Protein AF-L0EVA6-F1 (afdb_monomer_lite)

Foldseek 3Di:
DDDDDQDDDQPDDDDDDDPPRWPWGWDWDQDPVRKIKIKIKTAFPVLLVVVVVLVVCVVVVHQWDWDDDDQWIWIDDPFKIKIFGQCVVVVDDRPDSGRRRMIMMGIQIPVNVPPDD

Secondary structure (DSSP, 8-state):
---------------SS------EEEEEEE-TT--EEEEEEEEHHHHHHHHHHHHHHHHTT-S-EEEEETTEEEEE-SSEEEEEE-GGGGT--TT---GGGEEEEEEEEHHHHH---

pLDDT: mean 77.26, std 21.42, range [33.53, 95.62]

Structure (mmCIF, N/CA/C/O backbone):
data_AF-L0EVA6-F1
#
_entry.id   AF-L0EVA6-F1
#
loop_
_atom_site.group_PDB
_atom_site.id
_atom_site.type_symbol
_atom_site.label_atom_id
_atom_site.label_alt_id
_atom_site.label_comp_id
_atom_site.label_asym_id
_atom_site.label_entity_id
_atom_site.label_seq_id
_atom_site.pdbx_PDB_ins_code
_atom_site.Cartn_x
_atom_site.Cartn_y
_atom_site.Cartn_z
_atom_site.occupancy
_atom_site.B_iso_or_equiv
_atom_site.auth_seq_id
_atom_site.auth_comp_id
_atom_site.auth_asym_id
_atom_site.auth_atom_id
_atom_site.pdbx_PDB_model_num
ATOM 1 N N . MET A 1 1 ? -0.135 -17.756 -29.085 1.00 37.59 1 MET A N 1
ATOM 2 C CA . MET A 1 1 ? -0.480 -18.299 -27.750 1.00 37.59 1 MET A CA 1
ATOM 3 C C . MET A 1 1 ? 0.419 -17.635 -26.713 1.00 37.59 1 MET A C 1
ATOM 5 O O . MET A 1 1 ? 1.621 -17.864 -26.748 1.00 37.59 1 MET A O 1
ATOM 9 N N . LYS A 1 2 ? -0.124 -16.747 -25.866 1.00 36.50 2 LYS A N 1
ATOM 10 C CA . LYS A 1 2 ? 0.614 -16.130 -24.748 1.00 36.50 2 LYS A CA 1
ATOM 11 C C . LYS A 1 2 ? 0.778 -17.181 -23.645 1.00 36.50 2 LYS A C 1
ATOM 13 O O . LYS A 1 2 ? -0.218 -17.727 -23.184 1.00 36.50 2 LYS A O 1
ATOM 18 N N . LYS A 1 3 ? 2.018 -17.506 -23.275 1.00 37.69 3 LYS A N 1
ATOM 19 C CA . LYS A 1 3 ? 2.321 -18.395 -22.146 1.00 37.69 3 LYS A CA 1
ATOM 20 C C . LYS A 1 3 ? 2.390 -17.536 -20.883 1.00 37.69 3 LYS A C 1
ATOM 22 O O . LYS A 1 3 ? 3.371 -16.826 -20.693 1.00 37.69 3 LYS A O 1
ATOM 27 N N . ASN A 1 4 ? 1.347 -17.577 -20.059 1.00 33.53 4 ASN A N 1
ATOM 28 C CA . ASN A 1 4 ? 1.385 -16.994 -18.720 1.00 33.53 4 ASN A CA 1
ATOM 29 C C . ASN A 1 4 ? 2.132 -17.977 -17.814 1.00 33.53 4 ASN A C 1
ATOM 31 O O . ASN A 1 4 ? 1.616 -19.047 -17.497 1.00 33.53 4 ASN A O 1
ATOM 35 N N . LEU A 1 5 ? 3.375 -17.645 -17.473 1.00 35.78 5 LEU A N 1
ATOM 36 C CA . LEU A 1 5 ? 4.182 -1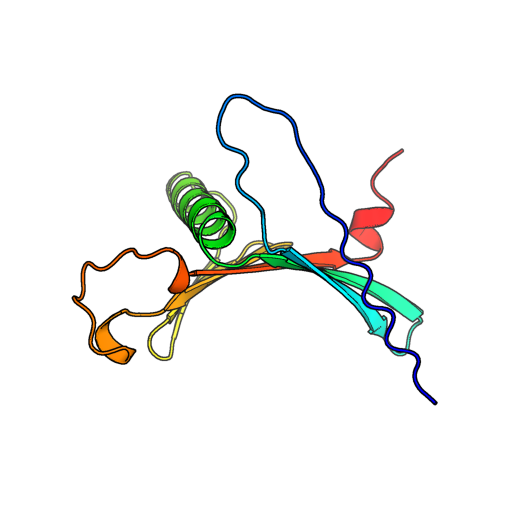8.408 -16.531 1.00 35.78 5 LEU A CA 1
ATOM 37 C C . LEU A 1 5 ? 3.912 -17.844 -15.130 1.00 35.78 5 LEU A C 1
ATOM 39 O O . LEU A 1 5 ? 4.398 -16.766 -14.799 1.00 35.78 5 LEU A O 1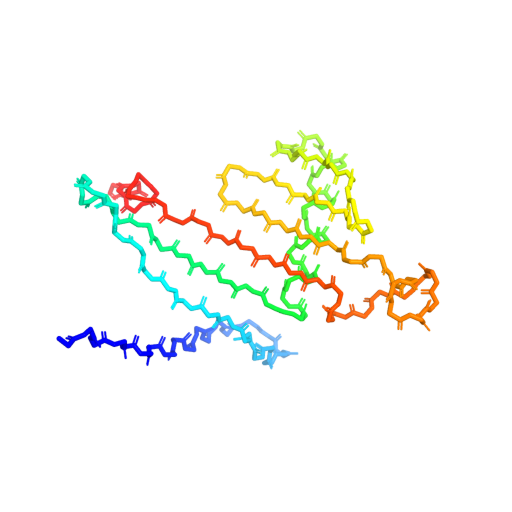
ATOM 43 N N . PHE A 1 6 ? 3.104 -18.541 -14.333 1.00 37.50 6 PHE A N 1
ATOM 44 C CA . PHE A 1 6 ? 2.922 -18.223 -12.918 1.00 37.50 6 PHE A CA 1
ATOM 45 C C . PHE A 1 6 ? 4.108 -18.802 -12.145 1.00 37.50 6 PHE A C 1
ATOM 47 O O . PHE A 1 6 ? 4.155 -20.002 -11.883 1.00 37.50 6 PHE A O 1
ATOM 54 N N . LEU A 1 7 ? 5.100 -17.965 -11.840 1.00 34.00 7 LEU A N 1
ATOM 55 C CA . LEU A 1 7 ? 6.218 -18.337 -10.979 1.00 34.00 7 LEU A CA 1
ATOM 56 C C . LEU A 1 7 ? 5.922 -17.807 -9.570 1.00 34.00 7 LEU A C 1
ATOM 58 O O . LEU A 1 7 ? 6.105 -16.625 -9.298 1.00 34.00 7 LEU A O 1
ATOM 62 N N . SER A 1 8 ? 5.419 -18.674 -8.691 1.00 40.44 8 SER A N 1
ATOM 63 C CA . SER A 1 8 ? 5.258 -18.356 -7.270 1.00 40.44 8 SER A CA 1
ATOM 64 C C . SER A 1 8 ? 6.632 -18.451 -6.611 1.00 40.44 8 SER A C 1
ATOM 66 O O . SER A 1 8 ? 7.147 -19.552 -6.419 1.00 40.44 8 SER A O 1
ATOM 68 N N . VAL A 1 9 ? 7.268 -17.313 -6.332 1.00 45.97 9 VAL A N 1
ATOM 69 C CA . VAL A 1 9 ? 8.554 -17.270 -5.625 1.00 45.97 9 VAL A CA 1
ATOM 70 C C . VAL A 1 9 ? 8.268 -17.021 -4.152 1.00 45.97 9 VAL A C 1
ATOM 72 O O . VAL A 1 9 ? 8.003 -15.895 -3.746 1.00 45.97 9 VAL A O 1
ATOM 75 N N . THR A 1 10 ? 8.314 -18.079 -3.348 1.00 42.28 10 THR A N 1
ATOM 76 C CA . THR A 1 10 ? 8.236 -17.969 -1.889 1.00 42.28 10 THR A CA 1
ATOM 77 C C . THR A 1 10 ? 9.593 -17.493 -1.373 1.00 42.28 10 THR A C 1
ATOM 79 O O . THR A 1 10 ? 10.530 -18.283 -1.253 1.00 42.28 10 THR A O 1
ATOM 82 N N . LEU A 1 11 ? 9.736 -16.192 -1.112 1.00 39.25 11 LEU A N 1
ATOM 83 C CA . LEU A 1 11 ? 10.951 -15.640 -0.515 1.00 39.25 11 LEU A CA 1
ATOM 84 C C . LEU A 1 11 ? 10.893 -15.835 1.008 1.00 39.25 11 LEU A C 1
ATOM 86 O O . LEU A 1 11 ? 10.328 -15.022 1.731 1.00 39.25 11 LEU A O 1
ATOM 90 N N . ALA A 1 12 ? 11.449 -16.945 1.497 1.00 36.12 12 ALA A N 1
ATOM 91 C CA . ALA A 1 12 ? 11.560 -17.215 2.928 1.00 36.12 12 ALA A CA 1
ATOM 92 C C . ALA A 1 12 ? 12.761 -16.453 3.517 1.00 36.12 12 ALA A C 1
ATOM 94 O O . ALA A 1 12 ? 13.890 -16.943 3.493 1.00 36.12 12 ALA A O 1
ATOM 95 N N . ALA A 1 13 ? 12.531 -15.246 4.035 1.00 35.75 13 ALA A N 1
ATOM 96 C CA . ALA A 1 13 ? 13.496 -14.575 4.901 1.00 35.75 13 ALA A CA 1
ATOM 97 C C . ALA A 1 13 ? 13.333 -15.120 6.330 1.00 35.75 13 ALA A C 1
ATOM 99 O O . ALA A 1 13 ? 12.313 -14.900 6.976 1.00 35.75 13 ALA A O 1
ATOM 100 N N . ILE A 1 14 ? 14.326 -15.875 6.808 1.00 39.41 14 ILE A N 1
ATOM 101 C CA . ILE A 1 14 ? 14.352 -16.402 8.177 1.00 39.41 14 ILE A CA 1
ATOM 102 C C . ILE A 1 14 ? 14.826 -15.275 9.098 1.00 39.41 14 ILE A C 1
ATOM 104 O O . ILE A 1 14 ? 16.026 -15.045 9.244 1.00 39.41 14 ILE A O 1
ATOM 108 N N . VAL A 1 15 ? 13.877 -14.577 9.714 1.00 40.81 15 VAL A N 1
ATOM 109 C CA . VAL A 1 15 ? 14.105 -13.767 10.913 1.00 40.81 15 VAL A CA 1
ATOM 110 C C . VAL A 1 15 ? 12.987 -14.125 11.888 1.00 40.81 15 VAL A C 1
ATOM 112 O O . VAL A 1 15 ? 11.817 -14.069 11.535 1.00 40.81 15 VAL A O 1
ATOM 115 N N . ASP A 1 16 ? 13.394 -14.622 13.048 1.00 38.41 16 ASP A N 1
ATOM 116 C CA . ASP A 1 16 ? 12.630 -15.005 14.238 1.00 38.41 16 ASP A CA 1
ATOM 117 C C . ASP A 1 16 ? 11.080 -15.042 14.185 1.00 38.41 16 ASP A C 1
ATOM 119 O O . ASP A 1 16 ? 10.391 -14.032 14.082 1.00 38.41 16 ASP A O 1
ATOM 123 N N . SER A 1 17 ? 10.542 -16.251 14.378 1.00 39.97 17 SER A N 1
ATOM 124 C CA . SER A 1 17 ? 9.229 -16.554 14.970 1.00 39.97 17 SER A CA 1
ATOM 125 C C . SER A 1 17 ? 8.009 -15.749 14.502 1.00 39.97 17 SER A C 1
ATOM 127 O O . SER A 1 17 ? 7.202 -15.305 15.313 1.00 39.97 17 SER A O 1
ATOM 129 N N . SER A 1 18 ? 7.809 -15.649 13.192 1.00 33.72 18 SER A N 1
ATOM 130 C CA . SER A 1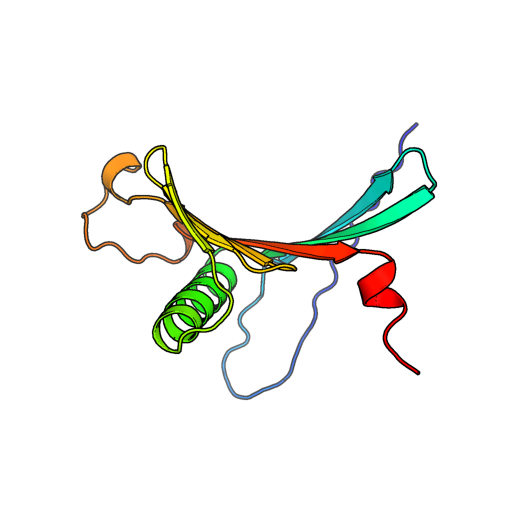 18 ? 6.496 -15.617 12.533 1.00 33.72 18 SER A CA 1
ATOM 131 C C . SER A 1 18 ? 6.738 -15.918 11.060 1.00 33.72 18 SER A C 1
ATOM 133 O O . SER A 1 18 ? 7.221 -15.062 10.329 1.00 33.72 18 SER A O 1
ATOM 135 N N . CYS A 1 19 ? 6.458 -17.142 10.601 1.00 34.88 19 CYS A N 1
ATOM 136 C CA . CYS A 1 19 ? 6.361 -17.389 9.162 1.00 34.88 19 CYS A CA 1
ATOM 137 C C . CYS A 1 19 ? 5.115 -16.654 8.660 1.00 34.88 19 CYS A C 1
ATOM 139 O O . CYS A 1 19 ? 4.035 -17.238 8.579 1.00 34.88 19 CYS A O 1
ATOM 141 N N . VAL A 1 20 ? 5.251 -15.356 8.394 1.00 40.25 20 VAL A N 1
ATOM 142 C CA . VAL A 1 20 ? 4.255 -14.601 7.647 1.00 40.25 20 VAL A CA 1
ATOM 143 C C . VAL A 1 20 ? 4.410 -15.080 6.208 1.00 40.25 20 VAL A C 1
ATOM 145 O O . VAL A 1 20 ? 5.419 -14.829 5.546 1.00 40.25 20 VAL A O 1
ATOM 148 N N . PHE A 1 21 ? 3.487 -15.936 5.772 1.00 44.00 21 PHE A N 1
ATOM 149 C CA . PHE A 1 21 ? 3.416 -16.335 4.375 1.00 44.00 21 PHE A CA 1
ATOM 150 C C . PHE A 1 21 ? 2.954 -15.118 3.590 1.00 44.00 21 PHE A C 1
ATOM 152 O O . PHE A 1 21 ? 1.755 -14.912 3.423 1.00 44.00 21 PHE A O 1
ATOM 159 N N . ALA A 1 22 ? 3.916 -14.342 3.101 1.00 49.44 22 ALA A N 1
ATOM 160 C CA . ALA A 1 22 ? 3.644 -13.266 2.175 1.00 49.44 22 ALA A CA 1
ATOM 161 C C . ALA A 1 22 ? 3.010 -13.844 0.918 1.00 49.44 22 ALA A C 1
ATOM 163 O O . ALA A 1 22 ? 3.696 -14.418 0.064 1.00 49.44 22 ALA A O 1
ATOM 164 N N . SER A 1 23 ? 1.694 -13.673 0.784 1.00 62.41 23 SER A N 1
ATOM 165 C CA . SER A 1 23 ? 1.022 -13.752 -0.506 1.00 62.41 23 SER A CA 1
ATOM 166 C C . SER A 1 23 ? 1.449 -12.522 -1.297 1.00 62.41 23 SER A C 1
ATOM 168 O O . SER A 1 23 ? 0.751 -11.515 -1.371 1.00 62.41 23 SER A O 1
ATOM 170 N N . SER A 1 24 ? 2.670 -12.592 -1.822 1.00 69.38 24 SER A N 1
ATOM 171 C CA . SER A 1 24 ? 3.186 -11.635 -2.780 1.00 69.38 24 SER A CA 1
ATOM 172 C C . SER A 1 24 ? 3.050 -12.232 -4.169 1.00 69.38 24 SER A C 1
ATOM 174 O O . SER A 1 24 ? 3.378 -13.400 -4.396 1.00 69.38 24 SER A O 1
ATOM 176 N N . SER A 1 25 ? 2.538 -11.447 -5.111 1.00 81.88 25 SER A N 1
ATOM 177 C CA . SER A 1 25 ? 2.532 -11.849 -6.511 1.00 81.88 25 SER A CA 1
ATOM 178 C C . SER A 1 25 ? 3.608 -11.082 -7.267 1.00 81.88 25 SER A C 1
ATOM 180 O O . SER A 1 25 ? 3.760 -9.868 -7.134 1.00 81.88 25 SER A O 1
ATOM 182 N N . LEU A 1 26 ? 4.405 -11.822 -8.036 1.00 84.56 26 LEU A N 1
ATOM 183 C CA . LEU A 1 26 ? 5.449 -11.271 -8.887 1.00 84.56 26 LEU A CA 1
ATOM 184 C C . LEU A 1 26 ? 4.965 -11.304 -10.331 1.00 84.56 26 LEU A C 1
ATO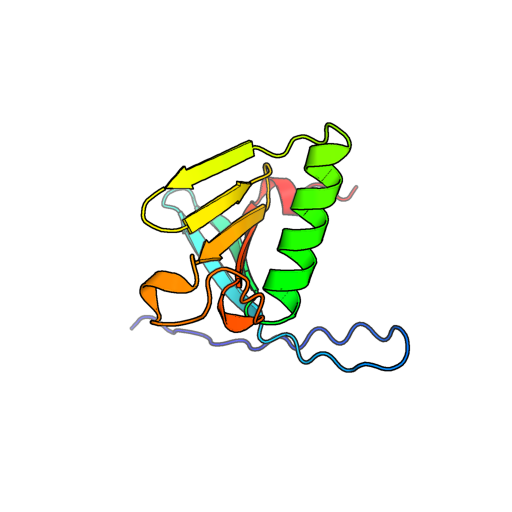M 186 O O . LEU A 1 26 ? 4.619 -12.362 -10.862 1.00 84.56 26 LEU A O 1
ATOM 190 N N . SER A 1 27 ? 4.996 -10.155 -10.996 1.00 84.56 27 SER A N 1
ATOM 191 C CA . SER A 1 27 ? 4.729 -10.072 -12.427 1.00 84.56 27 SER A CA 1
ATOM 192 C C . SER A 1 27 ? 5.792 -9.255 -13.150 1.00 84.56 27 SER A C 1
ATOM 194 O O . SER A 1 27 ? 6.463 -8.396 -12.580 1.00 84.56 27 SER A O 1
ATOM 196 N N . LYS A 1 28 ? 5.984 -9.566 -14.432 1.00 85.25 28 LYS A N 1
ATOM 197 C CA . LYS A 1 28 ? 6.943 -8.893 -15.306 1.00 85.25 28 LYS A CA 1
ATOM 198 C C . LYS A 1 28 ? 6.193 -8.217 -16.441 1.00 85.25 28 LYS A C 1
ATOM 200 O O . LYS A 1 28 ? 5.464 -8.884 -17.177 1.00 85.25 28 LYS A O 1
ATOM 205 N N . HIS A 1 29 ? 6.427 -6.926 -16.618 1.00 82.31 29 HIS A N 1
ATOM 206 C CA . HIS A 1 29 ? 5.941 -6.169 -17.763 1.00 82.31 29 HIS A CA 1
ATOM 207 C C . HIS A 1 29 ? 7.108 -5.757 -18.656 1.00 82.31 29 HIS A C 1
ATOM 209 O O . HIS A 1 29 ? 8.157 -5.355 -18.158 1.00 82.31 29 HIS A O 1
ATOM 215 N N . GLU A 1 30 ? 6.910 -5.837 -19.967 1.00 83.81 30 GLU A N 1
ATOM 216 C CA . GLU A 1 30 ? 7.841 -5.322 -20.968 1.00 83.81 30 GLU A CA 1
ATOM 217 C C . GLU A 1 30 ? 7.103 -4.279 -21.808 1.00 83.81 30 GLU A C 1
ATOM 219 O O . GLU A 1 30 ? 6.046 -4.574 -22.377 1.00 83.81 30 GLU A O 1
ATOM 224 N N . ASP A 1 31 ? 7.627 -3.053 -21.841 1.00 80.19 31 ASP A N 1
ATOM 225 C CA . ASP A 1 31 ? 7.052 -1.978 -22.646 1.00 80.19 31 ASP A CA 1
ATOM 226 C C . ASP A 1 31 ? 7.453 -2.099 -24.132 1.00 80.19 31 ASP A C 1
ATOM 228 O O . ASP A 1 31 ? 8.247 -2.949 -24.541 1.00 80.19 31 ASP A O 1
ATOM 232 N N . LYS A 1 32 ? 6.917 -1.213 -24.982 1.00 83.56 32 LYS A N 1
ATOM 233 C CA . LYS A 1 32 ? 7.223 -1.196 -26.428 1.00 83.56 32 LYS A CA 1
ATOM 234 C C . LYS A 1 32 ? 8.701 -0.919 -26.745 1.00 83.56 32 LYS A C 1
ATOM 236 O O . LYS A 1 32 ? 9.134 -1.195 -27.861 1.00 83.56 32 LYS A O 1
ATOM 241 N N . ASN A 1 33 ? 9.456 -0.388 -25.784 1.00 81.31 33 ASN A N 1
ATOM 242 C CA . ASN A 1 33 ? 10.876 -0.072 -25.895 1.00 81.31 33 ASN A CA 1
ATOM 243 C C . ASN A 1 33 ? 11.766 -1.180 -25.303 1.00 81.31 33 ASN A C 1
ATOM 245 O O . ASN A 1 33 ? 12.974 -0.983 -25.192 1.00 81.31 33 ASN A O 1
ATOM 249 N N . LYS A 1 34 ? 11.193 -2.345 -24.953 1.00 80.06 34 LYS A N 1
ATOM 250 C CA . LYS A 1 34 ? 11.867 -3.476 -24.291 1.00 80.06 34 LYS A CA 1
ATOM 251 C C . LYS A 1 34 ? 12.377 -3.166 -22.882 1.00 80.06 34 LYS A C 1
ATOM 253 O O . LYS A 1 34 ? 13.182 -3.926 -22.340 1.00 80.06 34 LYS A O 1
ATOM 258 N N . ASN A 1 35 ? 11.910 -2.087 -22.255 1.00 80.19 35 ASN A N 1
ATOM 259 C CA . ASN A 1 35 ? 12.197 -1.873 -20.845 1.00 80.19 35 ASN A CA 1
ATOM 260 C C . ASN A 1 35 ? 11.383 -2.871 -20.033 1.00 80.19 35 ASN A C 1
ATOM 262 O O . ASN A 1 35 ? 10.170 -2.997 -20.211 1.00 80.19 35 ASN A O 1
ATOM 266 N N . THR A 1 36 ? 12.064 -3.571 -19.133 1.00 80.56 36 THR A N 1
ATOM 267 C CA . THR A 1 36 ? 11.424 -4.503 -18.212 1.00 80.56 36 THR A CA 1
ATOM 268 C C . THR A 1 36 ? 11.180 -3.819 -16.873 1.00 80.56 36 THR A C 1
ATOM 270 O O . THR A 1 36 ? 12.088 -3.200 -16.314 1.00 80.56 36 THR A O 1
ATOM 273 N N . THR A 1 37 ? 9.968 -3.983 -16.350 1.00 83.38 37 THR A N 1
ATOM 274 C CA . THR A 1 37 ? 9.611 -3.628 -14.975 1.00 83.38 37 THR A CA 1
ATOM 275 C C . THR A 1 37 ? 9.103 -4.877 -14.269 1.00 83.38 37 THR A C 1
ATOM 277 O O . THR A 1 37 ? 8.238 -5.588 -14.793 1.00 83.38 37 THR A O 1
ATOM 280 N N . LEU A 1 38 ? 9.650 -5.156 -13.089 1.00 86.06 38 LEU A N 1
ATOM 281 C CA . LEU A 1 38 ? 9.104 -6.146 -12.169 1.00 86.06 38 LEU A CA 1
ATOM 282 C C . LEU A 1 38 ? 8.126 -5.444 -11.232 1.00 86.06 38 LEU A C 1
ATOM 284 O O . LEU A 1 38 ? 8.460 -4.424 -10.633 1.00 86.06 38 LEU A O 1
ATOM 288 N N . PHE A 1 39 ? 6.932 -6.004 -11.122 1.00 85.88 39 PHE A N 1
ATOM 289 C CA . PHE A 1 39 ? 5.895 -5.566 -10.203 1.00 85.88 39 PHE A CA 1
ATOM 290 C C . PHE A 1 39 ? 5.766 -6.618 -9.114 1.00 85.88 39 PHE A C 1
ATOM 292 O O . PHE A 1 39 ? 5.530 -7.791 -9.419 1.00 85.88 39 PHE A O 1
ATOM 299 N N . ILE A 1 40 ? 5.932 -6.196 -7.866 1.00 89.25 40 ILE A N 1
ATOM 300 C CA . ILE A 1 40 ? 5.655 -7.022 -6.697 1.00 89.25 40 ILE A CA 1
ATOM 301 C C . ILE A 1 40 ? 4.429 -6.443 -6.022 1.00 89.25 40 ILE A C 1
ATOM 303 O O . ILE A 1 40 ? 4.439 -5.300 -5.567 1.00 89.25 40 ILE A O 1
ATOM 307 N N . HIS A 1 41 ? 3.375 -7.235 -5.982 1.00 91.00 41 HIS A N 1
ATOM 308 C CA . HIS A 1 41 ? 2.150 -6.901 -5.283 1.00 91.00 41 HIS A CA 1
ATOM 309 C C . HIS A 1 41 ? 2.164 -7.599 -3.927 1.00 91.00 41 HIS A C 1
ATOM 311 O O . HIS A 1 41 ? 2.405 -8.803 -3.868 1.00 91.00 41 HIS A O 1
ATOM 317 N N . PHE A 1 42 ? 1.958 -6.835 -2.860 1.00 90.50 42 PHE A N 1
ATOM 318 C CA . PHE A 1 42 ? 1.823 -7.311 -1.489 1.00 90.50 42 PHE A CA 1
ATOM 319 C C . PHE A 1 42 ? 0.370 -7.148 -1.053 1.00 90.50 42 PHE A C 1
ATOM 321 O O . PHE A 1 42 ? -0.238 -6.101 -1.291 1.00 90.50 42 PHE A O 1
ATOM 328 N N . GLU A 1 43 ? -0.153 -8.157 -0.366 1.00 82.81 43 GLU A N 1
ATOM 329 C CA . GLU A 1 43 ? -1.524 -8.190 0.142 1.00 82.81 43 GLU A CA 1
ATOM 330 C C . GLU A 1 43 ? -1.531 -8.352 1.669 1.00 82.81 43 GLU A C 1
ATOM 332 O O . GLU A 1 43 ? -0.519 -8.706 2.272 1.00 82.81 43 GLU A O 1
ATOM 337 N N . ASN A 1 44 ? -2.687 -8.125 2.296 1.00 87.75 44 ASN A N 1
ATOM 338 C CA . ASN A 1 44 ? -2.951 -8.471 3.693 1.00 87.75 44 ASN A CA 1
ATOM 339 C C . ASN A 1 44 ? -1.927 -7.881 4.689 1.00 87.75 44 ASN A C 1
ATOM 341 O O . ASN A 1 44 ? -1.749 -6.665 4.785 1.00 87.75 44 ASN A O 1
ATOM 345 N N . GLN A 1 45 ? -1.302 -8.742 5.499 1.00 91.75 45 GLN A N 1
ATOM 346 C CA . GLN A 1 45 ? -0.473 -8.348 6.636 1.00 91.75 45 GLN A CA 1
ATOM 347 C C . GLN A 1 45 ? 0.787 -7.610 6.185 1.00 91.75 45 GLN A C 1
ATOM 349 O O . GLN A 1 45 ? 1.141 -6.591 6.775 1.00 91.75 45 GLN A O 1
ATOM 354 N N . GLU A 1 46 ? 1.410 -8.050 5.096 1.00 89.88 46 GLU A N 1
ATOM 355 C CA . GLU A 1 46 ? 2.588 -7.407 4.524 1.00 89.88 46 GLU A CA 1
ATOM 356 C C . GLU A 1 46 ? 2.255 -6.020 3.988 1.00 89.88 46 GLU A C 1
ATOM 358 O O . GLU A 1 46 ? 2.965 -5.053 4.266 1.00 89.88 46 GLU A O 1
ATOM 363 N N . ALA A 1 47 ? 1.146 -5.900 3.252 1.00 93.38 47 ALA A N 1
ATOM 364 C CA . ALA A 1 47 ? 0.692 -4.609 2.752 1.00 93.38 47 ALA A CA 1
ATOM 365 C C . ALA A 1 47 ? 0.424 -3.635 3.906 1.00 93.38 47 ALA A C 1
ATOM 367 O O . ALA A 1 47 ? 0.824 -2.470 3.850 1.00 93.38 47 ALA A O 1
ATOM 368 N N . LYS A 1 48 ? -0.194 -4.123 4.988 1.00 94.75 48 LYS A N 1
ATOM 369 C CA . LYS A 1 48 ? -0.414 -3.337 6.201 1.00 94.75 48 LYS A CA 1
ATOM 370 C C . LYS A 1 48 ? 0.903 -2.867 6.816 1.00 94.75 48 LYS A C 1
ATOM 372 O O . LYS A 1 48 ? 1.044 -1.679 7.099 1.00 94.75 48 LYS A O 1
ATOM 377 N N . GLU A 1 49 ? 1.866 -3.759 7.021 1.00 93.69 49 GLU A N 1
ATOM 378 C CA . GLU A 1 49 ? 3.161 -3.421 7.625 1.00 93.69 49 GLU A CA 1
ATOM 379 C C . GLU A 1 49 ? 3.940 -2.396 6.797 1.00 93.69 49 GLU A C 1
ATOM 381 O O . GLU A 1 49 ? 4.423 -1.399 7.342 1.00 93.69 49 GLU A O 1
ATOM 386 N N . ILE A 1 50 ? 3.985 -2.581 5.476 1.00 93.06 50 ILE A N 1
ATOM 387 C CA . ILE A 1 50 ? 4.602 -1.626 4.553 1.00 93.06 50 ILE A CA 1
ATOM 388 C C . ILE A 1 50 ? 3.892 -0.272 4.639 1.00 93.06 50 ILE A C 1
ATOM 390 O O . ILE A 1 50 ? 4.554 0.750 4.819 1.00 93.06 50 ILE A O 1
ATOM 394 N N . TYR A 1 51 ? 2.557 -0.239 4.559 1.00 94.69 51 TYR A N 1
ATOM 395 C CA . TYR A 1 51 ? 1.792 1.007 4.649 1.00 94.69 51 TYR A CA 1
ATOM 396 C C . TYR A 1 51 ? 2.090 1.750 5.960 1.00 94.69 51 TYR A C 1
ATOM 398 O O . TYR A 1 51 ? 2.376 2.948 5.938 1.00 94.69 51 TYR A O 1
ATOM 406 N N . LYS A 1 52 ? 2.098 1.045 7.102 1.00 94.56 52 LYS A N 1
ATOM 407 C CA . LYS A 1 52 ? 2.437 1.631 8.411 1.00 94.56 52 LYS A CA 1
ATOM 408 C C . LYS A 1 52 ? 3.869 2.163 8.453 1.00 94.56 52 LYS A C 1
ATOM 410 O O . LYS A 1 52 ? 4.112 3.210 9.056 1.00 94.56 52 LYS A O 1
ATOM 415 N N . HIS A 1 53 ? 4.809 1.486 7.797 1.00 92.50 53 HIS A N 1
ATOM 416 C CA . HIS A 1 53 ? 6.174 1.983 7.669 1.00 92.50 53 HIS A CA 1
ATOM 417 C C . HIS A 1 53 ? 6.237 3.276 6.841 1.00 92.50 53 HIS A C 1
ATOM 419 O O . HIS A 1 53 ? 6.927 4.214 7.237 1.00 92.50 53 HIS A O 1
ATOM 425 N N . LEU A 1 54 ? 5.478 3.376 5.743 1.00 91.44 54 LEU A N 1
ATOM 426 C CA . LEU A 1 54 ? 5.384 4.610 4.953 1.00 91.44 54 LEU A CA 1
ATOM 427 C C . LEU A 1 54 ? 4.719 5.749 5.744 1.00 91.44 54 LEU A C 1
ATOM 429 O O . LEU A 1 54 ? 5.214 6.872 5.693 1.00 91.44 54 LEU A O 1
ATOM 433 N N . GLU A 1 55 ? 3.664 5.476 6.526 1.00 93.81 55 GLU A N 1
ATOM 434 C CA . GLU A 1 55 ? 3.067 6.465 7.445 1.00 93.81 55 GLU A CA 1
ATOM 435 C C . GLU A 1 55 ? 4.099 6.987 8.451 1.00 93.81 55 GLU A C 1
ATOM 437 O O . GLU A 1 55 ? 4.158 8.184 8.738 1.00 93.81 55 GLU A O 1
ATOM 442 N N . TYR A 1 56 ? 4.917 6.093 9.008 1.00 91.88 56 TYR A N 1
ATOM 443 C CA . TYR A 1 56 ? 5.981 6.470 9.930 1.00 91.88 56 TYR A CA 1
ATOM 444 C C . TYR A 1 56 ? 7.065 7.304 9.236 1.00 91.88 56 TYR A C 1
ATOM 446 O O . TYR A 1 56 ? 7.410 8.380 9.720 1.00 91.88 56 TYR A O 1
ATOM 454 N N . ALA A 1 57 ? 7.554 6.860 8.076 1.00 90.19 57 ALA A N 1
ATOM 455 C CA . ALA A 1 57 ? 8.555 7.583 7.298 1.00 90.19 57 ALA A CA 1
ATOM 456 C C . ALA A 1 57 ? 8.063 8.980 6.887 1.00 90.19 57 ALA A C 1
ATOM 458 O O . ALA A 1 57 ? 8.822 9.942 6.970 1.00 90.19 57 ALA A O 1
ATOM 459 N N . GLN A 1 58 ? 6.786 9.123 6.521 1.00 91.38 58 GLN A N 1
ATOM 460 C CA . GLN A 1 58 ? 6.176 10.419 6.227 1.00 91.38 58 GLN A CA 1
ATOM 461 C C . GLN A 1 58 ? 6.240 11.371 7.431 1.00 91.38 58 GLN A C 1
ATOM 463 O O . GLN A 1 58 ? 6.608 12.535 7.276 1.00 91.38 58 GLN A O 1
ATOM 468 N N . LYS A 1 59 ? 5.927 10.879 8.639 1.00 91.62 59 LYS A N 1
ATOM 469 C CA . LYS A 1 59 ? 6.015 11.666 9.886 1.00 91.62 59 LYS A CA 1
ATOM 470 C C . LYS A 1 59 ? 7.443 12.109 10.211 1.00 91.62 59 LYS A C 1
ATOM 472 O O . LYS A 1 59 ? 7.619 13.080 10.937 1.00 91.62 59 LYS A O 1
ATOM 477 N N . LEU A 1 60 ? 8.443 11.408 9.679 1.00 91.75 60 LEU A N 1
ATOM 478 C CA . LEU A 1 60 ? 9.861 11.758 9.775 1.00 91.75 60 LEU A CA 1
ATOM 479 C C . LEU A 1 60 ? 10.359 12.618 8.600 1.00 91.75 60 LEU A C 1
ATOM 481 O O . LEU A 1 60 ? 11.566 12.718 8.388 1.00 91.75 60 LEU A O 1
ATOM 485 N N . ASN A 1 61 ? 9.458 13.221 7.820 1.00 87.31 61 ASN A N 1
ATOM 486 C CA . ASN A 1 61 ? 9.774 14.006 6.623 1.00 87.31 61 ASN A CA 1
ATOM 487 C C . ASN A 1 61 ? 10.473 13.196 5.511 1.00 87.31 61 ASN A C 1
ATOM 489 O O . ASN A 1 61 ? 11.186 13.759 4.678 1.00 87.31 61 ASN A O 1
ATOM 493 N N . GLY A 1 62 ? 10.261 11.878 5.469 1.00 82.19 62 GLY A N 1
ATOM 494 C CA . GLY A 1 62 ? 10.632 11.052 4.324 1.00 82.19 62 GLY A CA 1
ATOM 495 C C . GLY A 1 62 ? 9.889 11.487 3.058 1.00 82.19 62 GLY A C 1
ATOM 496 O O . GLY A 1 62 ? 8.823 12.102 3.122 1.00 82.19 62 GLY A O 1
ATOM 497 N N . TYR A 1 63 ? 10.441 11.153 1.891 1.00 85.50 63 TYR A N 1
ATOM 498 C CA . TYR A 1 63 ? 9.840 11.485 0.596 1.00 85.50 63 TYR A CA 1
ATOM 499 C C . TYR A 1 63 ? 8.639 10.571 0.295 1.00 85.50 63 TYR A C 1
ATOM 501 O O . TYR A 1 63 ? 8.721 9.652 -0.520 1.00 85.50 63 TYR A O 1
ATOM 509 N N . ILE A 1 64 ? 7.541 10.809 1.016 1.00 91.38 64 ILE A N 1
ATOM 510 C CA . ILE A 1 64 ? 6.274 10.086 0.921 1.00 91.38 64 ILE A CA 1
ATOM 511 C C . ILE A 1 64 ? 5.168 11.075 0.558 1.00 91.38 64 ILE A C 1
ATOM 513 O O . ILE A 1 64 ? 4.854 11.994 1.317 1.00 91.38 64 ILE A O 1
ATOM 517 N N . VAL A 1 65 ? 4.562 10.864 -0.604 1.00 90.94 65 VAL A N 1
ATOM 518 C CA . VAL A 1 65 ? 3.380 11.598 -1.053 1.00 90.94 65 VAL A CA 1
ATOM 519 C C . VAL A 1 65 ? 2.147 10.926 -0.465 1.00 90.94 65 VAL A C 1
ATOM 521 O O . VAL A 1 65 ? 2.014 9.706 -0.552 1.00 90.94 65 VAL A O 1
ATOM 524 N N . SER A 1 66 ? 1.250 11.721 0.118 1.00 92.00 66 SER A N 1
ATOM 525 C CA . SER A 1 66 ? -0.044 11.255 0.611 1.00 92.00 66 SER A CA 1
ATOM 526 C C . SER A 1 66 ? -1.172 11.930 -0.144 1.00 92.00 66 SER A C 1
ATOM 528 O O . SER A 1 66 ? -1.171 13.149 -0.316 1.00 92.00 66 SER A O 1
ATOM 530 N N . GLU A 1 67 ? -2.127 11.120 -0.580 1.00 91.94 67 GLU A N 1
ATOM 531 C CA . GLU A 1 67 ? -3.310 11.561 -1.302 1.00 91.94 67 GLU A CA 1
ATOM 532 C C . GLU A 1 67 ? -4.520 10.764 -0.814 1.00 91.94 67 GLU A C 1
ATOM 534 O O . GLU A 1 67 ? -4.444 9.548 -0.647 1.00 91.94 67 GLU A O 1
ATOM 539 N N . ALA A 1 68 ? -5.642 11.438 -0.580 1.00 89.19 68 ALA A N 1
ATOM 540 C CA . ALA A 1 68 ? -6.911 10.790 -0.276 1.00 89.19 68 ALA A CA 1
ATOM 541 C C . ALA A 1 68 ? -7.824 10.883 -1.502 1.00 89.19 68 ALA A C 1
ATOM 543 O O . ALA A 1 68 ? -7.995 11.961 -2.072 1.00 89.19 68 ALA A O 1
ATOM 544 N N . GLY A 1 69 ? -8.429 9.768 -1.902 1.00 82.56 69 GLY A N 1
ATOM 545 C CA . GLY A 1 69 ? -9.328 9.709 -3.053 1.00 82.56 69 GLY A CA 1
ATOM 546 C C . GLY A 1 69 ? -10.267 8.513 -2.963 1.00 82.56 69 GLY A C 1
ATOM 547 O O . GLY A 1 69 ? -9.903 7.512 -2.370 1.00 82.56 69 GLY A O 1
ATOM 548 N N . MET A 1 70 ? -11.479 8.622 -3.521 1.00 82.62 70 MET A N 1
ATOM 549 C CA . MET A 1 70 ? -12.509 7.561 -3.603 1.00 82.62 70 MET A CA 1
ATOM 550 C C . MET A 1 70 ? -12.435 6.484 -2.500 1.00 82.62 70 MET A C 1
ATOM 552 O O . MET A 1 70 ? -12.189 5.311 -2.782 1.00 82.62 70 MET A O 1
ATOM 556 N N . ASN A 1 71 ? -12.661 6.889 -1.246 1.00 89.44 71 ASN A N 1
ATOM 557 C CA . ASN A 1 71 ? -12.699 5.996 -0.081 1.00 89.44 71 ASN A CA 1
ATOM 558 C C . ASN A 1 71 ? -11.393 5.227 0.178 1.00 89.44 71 ASN A C 1
ATOM 560 O O . ASN A 1 71 ? -11.403 4.110 0.692 1.00 89.44 71 ASN A O 1
ATOM 564 N N . LYS A 1 72 ? -10.260 5.798 -0.222 1.00 92.88 72 LYS A N 1
ATOM 565 C CA . LYS A 1 72 ? -8.927 5.239 -0.040 1.00 92.88 72 LYS A CA 1
ATOM 566 C C . LYS A 1 72 ? -7.940 6.334 0.337 1.00 92.88 72 LYS A C 1
ATOM 568 O O . LYS A 1 72 ? -8.013 7.460 -0.154 1.00 92.88 72 LYS A O 1
ATOM 573 N N . ASN A 1 73 ? -6.978 5.967 1.169 1.00 94.06 73 ASN A N 1
ATOM 574 C CA . ASN A 1 73 ? -5.804 6.781 1.453 1.00 94.06 73 ASN A CA 1
ATOM 575 C C . ASN A 1 73 ? -4.596 6.142 0.783 1.00 94.06 73 ASN A C 1
ATOM 577 O O . ASN A 1 73 ? -4.330 4.961 0.995 1.00 94.06 73 ASN A O 1
ATOM 581 N N . TYR A 1 74 ? -3.879 6.916 -0.018 1.00 94.56 74 TYR A N 1
ATOM 582 C CA . TYR A 1 74 ? -2.712 6.488 -0.770 1.00 94.56 74 TYR A CA 1
ATOM 583 C C . TYR A 1 74 ? -1.444 7.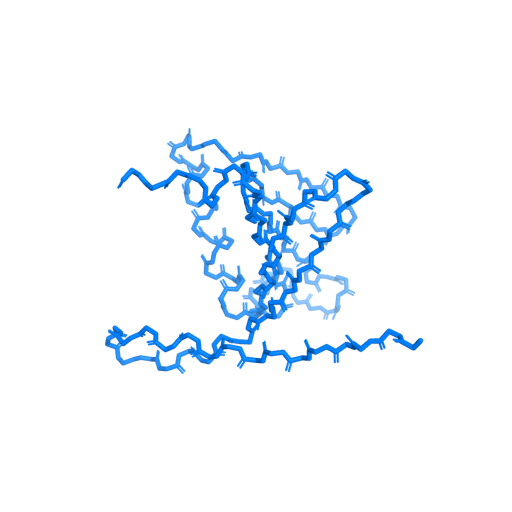065 -0.152 1.00 94.56 74 TYR A C 1
ATOM 585 O O . TYR A 1 74 ? -1.397 8.243 0.205 1.00 94.56 74 TYR A O 1
ATOM 593 N N . LEU A 1 75 ? -0.406 6.235 -0.080 1.00 94.62 75 LEU A N 1
ATOM 594 C CA . LEU A 1 75 ? 0.954 6.621 0.280 1.00 94.62 75 LEU A CA 1
ATOM 595 C C . LEU A 1 75 ? 1.902 6.126 -0.800 1.00 94.62 75 LEU A C 1
ATOM 597 O O . LEU A 1 75 ? 1.891 4.944 -1.133 1.00 94.62 75 LEU A O 1
ATOM 601 N N . SER A 1 76 ? 2.717 7.019 -1.351 1.00 89.56 76 SER A N 1
ATOM 602 C CA . SER A 1 76 ? 3.630 6.678 -2.443 1.00 89.56 76 SER A CA 1
ATOM 603 C C . SER A 1 76 ? 5.026 7.241 -2.235 1.00 89.56 76 SER A C 1
ATOM 605 O O . SER A 1 76 ? 5.198 8.377 -1.801 1.00 89.56 76 SER A O 1
ATOM 607 N N . SER A 1 77 ? 6.022 6.452 -2.616 1.00 86.06 77 SER A N 1
ATOM 608 C CA . SER A 1 77 ? 7.411 6.849 -2.831 1.00 86.06 77 SER A CA 1
ATOM 609 C C . SER A 1 77 ? 7.796 6.548 -4.294 1.00 86.06 77 SER A C 1
ATOM 611 O O . SER A 1 77 ? 6.967 6.035 -5.048 1.00 86.06 77 SER A O 1
ATOM 613 N N . PRO A 1 78 ? 9.035 6.833 -4.741 1.00 84.44 78 PRO A N 1
ATOM 614 C CA . PRO A 1 78 ? 9.451 6.585 -6.123 1.00 84.44 78 PRO A CA 1
ATOM 615 C C . PRO A 1 78 ? 9.305 5.127 -6.581 1.00 84.44 78 PRO A C 1
ATOM 617 O O . PRO A 1 78 ? 9.124 4.885 -7.773 1.00 84.44 78 PRO A O 1
ATOM 620 N N . SER A 1 79 ? 9.386 4.171 -5.653 1.00 84.62 79 SER A N 1
ATOM 621 C CA . SER A 1 79 ? 9.386 2.741 -5.981 1.00 84.62 79 SER A CA 1
ATOM 622 C C . SER A 1 79 ? 8.171 1.993 -5.447 1.00 84.62 79 SER A C 1
ATOM 624 O O . SER A 1 79 ? 7.870 0.927 -5.975 1.00 84.62 79 SER A O 1
ATOM 626 N N . ILE A 1 80 ? 7.477 2.504 -4.423 1.00 90.06 80 ILE A N 1
ATOM 627 C CA . ILE A 1 80 ? 6.359 1.798 -3.786 1.00 90.06 80 ILE A CA 1
ATOM 628 C C . ILE A 1 80 ? 5.129 2.688 -3.646 1.00 90.06 80 ILE A C 1
ATOM 630 O O . ILE A 1 80 ? 5.235 3.842 -3.239 1.00 90.06 80 ILE A O 1
ATOM 634 N N . THR A 1 81 ? 3.961 2.131 -3.942 1.00 93.38 81 THR A N 1
ATOM 635 C CA . THR A 1 81 ? 2.662 2.768 -3.725 1.00 93.38 81 THR A CA 1
ATOM 636 C C . THR A 1 81 ? 1.786 1.831 -2.921 1.00 93.38 81 THR A C 1
ATOM 638 O O . THR A 1 81 ? 1.629 0.669 -3.279 1.00 93.38 81 THR A O 1
ATOM 641 N N . CYS A 1 82 ? 1.179 2.345 -1.863 1.00 94.44 82 CYS A N 1
ATOM 642 C CA . CYS A 1 82 ? 0.243 1.616 -1.031 1.00 94.44 82 CYS A CA 1
ATOM 643 C C . CYS A 1 82 ? -1.076 2.365 -0.903 1.00 94.44 82 CYS A C 1
ATOM 645 O O . CYS A 1 82 ? -1.109 3.595 -0.956 1.00 94.44 82 CYS A O 1
ATOM 647 N N . ASN A 1 83 ? -2.158 1.624 -0.690 1.00 95.06 83 ASN A N 1
ATOM 648 C CA . ASN A 1 83 ? -3.456 2.173 -0.341 1.00 95.06 83 ASN A CA 1
ATOM 649 C C . ASN A 1 83 ? -4.066 1.472 0.873 1.00 95.06 83 ASN A C 1
ATOM 651 O O . ASN A 1 83 ? -3.897 0.267 1.050 1.00 95.06 83 ASN A O 1
ATOM 655 N N . LYS A 1 84 ? -4.784 2.248 1.688 1.00 95.62 84 LYS A N 1
ATOM 656 C CA . LYS A 1 84 ? -5.708 1.762 2.712 1.00 95.62 84 LYS A CA 1
ATOM 657 C C . LYS A 1 84 ? -7.128 2.087 2.268 1.00 95.62 84 LYS A C 1
ATOM 659 O O . LYS A 1 84 ? -7.450 3.257 2.065 1.00 95.62 84 LYS A O 1
ATOM 664 N N . THR A 1 85 ? -7.968 1.068 2.154 1.00 95.31 85 THR A N 1
ATOM 665 C CA . THR A 1 85 ? -9.403 1.223 1.902 1.00 95.31 85 THR A CA 1
ATOM 666 C C . THR A 1 85 ? -10.116 1.688 3.169 1.00 95.31 85 THR A C 1
ATOM 668 O O . THR A 1 85 ? -9.856 1.176 4.258 1.00 95.31 85 THR A O 1
ATOM 671 N N . ASP A 1 86 ? -10.998 2.677 3.030 1.00 93.88 86 ASP A N 1
ATOM 672 C CA . ASP A 1 86 ? -11.895 3.131 4.088 1.00 93.88 86 ASP A CA 1
ATOM 673 C C . ASP A 1 86 ? -12.814 1.967 4.489 1.00 93.88 86 ASP A C 1
ATOM 675 O O . ASP A 1 86 ? -13.559 1.468 3.643 1.00 93.88 86 ASP A O 1
ATOM 679 N N . PRO A 1 87 ? -12.795 1.518 5.754 1.00 94.81 87 PRO A N 1
ATOM 680 C CA . PRO A 1 87 ? -13.616 0.393 6.183 1.00 94.81 87 PRO A CA 1
ATOM 681 C C . PRO A 1 87 ? -15.121 0.584 5.953 1.00 94.81 87 PRO A C 1
ATOM 683 O O . PRO A 1 87 ? -15.846 -0.397 5.780 1.00 94.81 87 PRO A O 1
ATOM 686 N N . SER A 1 88 ? -15.604 1.831 5.941 1.00 92.56 88 SER A N 1
ATOM 687 C CA . SER A 1 88 ? -17.031 2.134 5.807 1.00 92.56 88 SER A CA 1
ATOM 688 C C . SER A 1 88 ? -17.617 1.684 4.467 1.00 92.56 88 SER A C 1
ATOM 690 O O . SER A 1 88 ? -18.796 1.350 4.408 1.00 92.56 88 SER A O 1
ATOM 692 N N . VAL A 1 89 ? -16.804 1.576 3.408 1.00 92.25 89 VAL A N 1
ATOM 693 C CA . VAL A 1 89 ? -17.265 1.052 2.106 1.00 92.25 89 VAL A CA 1
ATOM 694 C C . VAL A 1 89 ? -17.494 -0.454 2.095 1.00 92.25 89 VAL A C 1
ATOM 696 O O . VAL A 1 89 ? -18.059 -0.978 1.138 1.00 92.25 89 VAL A O 1
ATOM 699 N N . LEU A 1 90 ? -17.032 -1.146 3.135 1.00 92.56 90 LEU A N 1
ATOM 700 C CA . LEU A 1 90 ? -17.218 -2.578 3.345 1.00 92.56 90 LEU A CA 1
ATOM 701 C C . LEU A 1 90 ? -18.189 -2.858 4.504 1.00 92.56 90 LEU A C 1
ATOM 703 O O . LEU A 1 90 ? -18.185 -3.968 5.033 1.00 92.56 90 LEU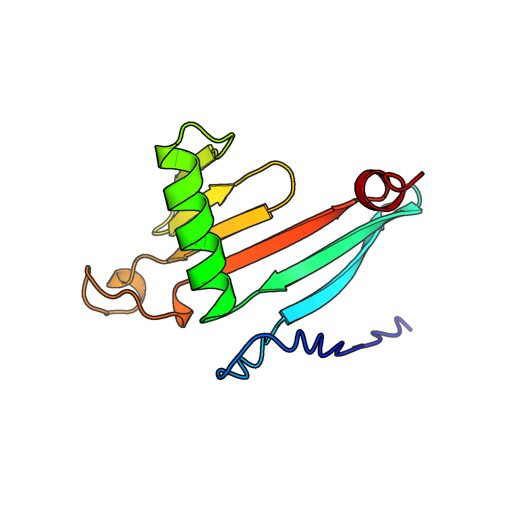 A O 1
ATOM 707 N N . ASP A 1 91 ? -18.970 -1.857 4.930 1.00 94.88 91 ASP A N 1
ATOM 708 C CA . ASP A 1 91 ? -19.873 -1.920 6.088 1.00 94.88 91 ASP A CA 1
ATOM 709 C C . ASP A 1 91 ? -19.160 -2.301 7.402 1.00 94.88 91 ASP A C 1
ATOM 711 O O . ASP A 1 91 ? -19.725 -2.940 8.295 1.00 94.88 91 ASP A O 1
ATOM 715 N N . ARG A 1 92 ? -17.887 -1.908 7.535 1.00 94.25 92 ARG A N 1
ATOM 716 C CA . ARG A 1 92 ? -17.068 -2.145 8.731 1.00 94.25 92 ARG A CA 1
ATOM 717 C C . ARG A 1 92 ? -16.965 -0.889 9.589 1.00 94.25 92 ARG A C 1
ATOM 719 O O . ARG A 1 92 ? -17.342 0.212 9.187 1.00 94.25 92 ARG A O 1
ATOM 726 N N . LYS A 1 93 ? -16.462 -1.055 10.814 1.00 95.25 93 LYS A N 1
ATOM 727 C CA . LYS A 1 93 ? -16.305 0.065 11.750 1.00 95.25 93 LYS A CA 1
ATOM 728 C C . LYS A 1 93 ? -15.258 1.062 11.227 1.00 95.25 93 LYS A C 1
ATOM 730 O O . LYS A 1 93 ? -14.251 0.615 10.687 1.00 95.25 93 LYS A O 1
ATOM 735 N N . PRO A 1 94 ? -15.429 2.381 11.431 1.00 89.50 94 PRO A N 1
ATOM 736 C CA . PRO A 1 94 ? -14.481 3.386 10.932 1.00 89.50 94 PRO A CA 1
ATOM 737 C C . PRO A 1 94 ? -13.040 3.224 11.439 1.00 89.50 94 PRO A C 1
ATOM 739 O O . PRO A 1 94 ? -12.098 3.671 10.791 1.00 89.50 94 PRO A O 1
ATOM 742 N N . ASP A 1 95 ? -12.866 2.604 12.605 1.00 92.38 95 ASP A N 1
ATOM 743 C CA . ASP A 1 95 ? -11.578 2.322 13.239 1.00 92.38 95 ASP A CA 1
ATOM 744 C C . ASP A 1 95 ? -11.014 0.939 12.887 1.00 92.38 95 ASP A C 1
ATOM 746 O O . ASP A 1 95 ? -9.970 0.552 13.414 1.00 92.38 95 ASP A O 1
ATOM 750 N N . ASP A 1 96 ? -11.670 0.198 11.990 1.00 93.94 96 ASP A N 1
ATOM 751 C CA . ASP A 1 96 ? -11.158 -1.081 11.530 1.00 93.94 96 ASP A CA 1
ATOM 752 C C . ASP A 1 96 ? -9.799 -0.898 10.832 1.00 93.94 96 ASP A C 1
ATOM 754 O O . ASP A 1 96 ? -9.560 -0.018 9.993 1.00 93.94 96 ASP A O 1
ATOM 758 N N . ASP A 1 97 ? -8.874 -1.753 11.238 1.00 93.94 97 ASP A N 1
ATOM 759 C CA . ASP A 1 97 ? -7.493 -1.765 10.793 1.00 93.94 97 ASP A CA 1
ATOM 760 C C . ASP A 1 97 ? -7.095 -3.153 10.285 1.00 93.94 97 ASP A C 1
ATOM 762 O O . ASP A 1 97 ? -5.919 -3.516 10.316 1.00 93.94 97 ASP A O 1
ATOM 766 N N . SER A 1 98 ? -8.071 -3.953 9.859 1.00 94.69 98 SER A N 1
ATOM 767 C CA . SER A 1 98 ? -7.845 -5.310 9.374 1.00 94.69 98 SER A CA 1
ATOM 768 C C . SER A 1 98 ? -6.874 -5.329 8.181 1.00 94.69 98 SER A C 1
ATOM 770 O O . SER A 1 98 ? -6.902 -4.416 7.350 1.00 94.69 98 SER A O 1
ATOM 772 N N . PRO A 1 99 ? -5.979 -6.334 8.091 1.00 93.56 99 PRO A N 1
ATOM 773 C CA . PRO A 1 99 ? -4.942 -6.379 7.058 1.00 93.56 99 PRO A CA 1
ATOM 774 C C . PRO A 1 99 ? -5.460 -6.369 5.618 1.00 93.56 99 PRO A C 1
ATOM 776 O O . PRO A 1 99 ? -4.809 -5.829 4.734 1.00 93.56 99 PRO A O 1
ATOM 779 N N . ASP A 1 100 ? -6.647 -6.913 5.375 1.00 93.00 100 ASP A N 1
ATOM 780 C CA . ASP A 1 100 ? -7.262 -6.990 4.047 1.00 93.00 100 ASP A CA 1
ATOM 781 C C . ASP A 1 100 ? -7.674 -5.623 3.470 1.00 93.00 100 ASP A C 1
ATOM 783 O O . ASP A 1 100 ? -7.983 -5.509 2.286 1.00 93.00 100 ASP A O 1
ATOM 787 N N . LEU A 1 101 ? -7.653 -4.565 4.285 1.00 94.88 101 LEU A N 1
ATOM 788 C CA . LEU A 1 101 ? -7.887 -3.193 3.833 1.00 94.88 101 LEU A CA 1
ATOM 789 C C . LEU A 1 101 ? -6.680 -2.585 3.107 1.00 94.88 101 LEU A C 1
ATOM 791 O O . LEU A 1 101 ? -6.801 -1.483 2.563 1.00 94.88 101 LEU A O 1
ATOM 795 N N . TYR A 1 102 ? -5.530 -3.258 3.135 1.00 94.56 102 TYR A N 1
ATOM 796 C CA . TYR A 1 102 ? -4.253 -2.740 2.670 1.00 94.56 102 TYR A CA 1
ATOM 797 C C . TYR A 1 102 ? -3.786 -3.429 1.394 1.00 94.56 102 TYR A C 1
ATOM 799 O O . TYR A 1 102 ? -3.870 -4.646 1.249 1.00 94.56 102 TYR A O 1
ATOM 807 N N . ASP A 1 103 ? -3.241 -2.627 0.487 1.00 93.56 103 ASP A N 1
ATOM 808 C CA . ASP A 1 103 ? -2.774 -3.082 -0.817 1.00 93.56 103 ASP A CA 1
ATOM 809 C C . ASP A 1 103 ? -1.544 -2.271 -1.243 1.00 93.56 103 ASP A C 1
ATOM 811 O O . ASP A 1 103 ? -1.598 -1.039 -1.279 1.00 93.56 103 ASP A O 1
ATOM 815 N N . CYS A 1 104 ? -0.428 -2.944 -1.536 1.00 93.88 104 CYS A N 1
ATOM 816 C CA . CYS A 1 104 ? 0.862 -2.309 -1.822 1.00 93.88 104 CYS A CA 1
ATOM 817 C C . CYS A 1 104 ? 1.517 -2.873 -3.085 1.00 93.88 104 CYS A C 1
ATOM 819 O O . CYS A 1 104 ? 1.570 -4.080 -3.290 1.00 93.88 104 CYS A O 1
ATOM 821 N N . HIS A 1 105 ? 2.115 -1.997 -3.890 1.00 92.44 105 HIS A N 1
ATOM 822 C CA . HIS A 1 105 ? 2.771 -2.329 -5.154 1.00 92.44 105 HIS A CA 1
ATOM 823 C C . HIS A 1 105 ? 4.176 -1.739 -5.183 1.00 92.44 105 HIS A C 1
ATOM 825 O O . HIS A 1 105 ? 4.338 -0.523 -5.082 1.00 92.44 105 HIS A O 1
ATOM 831 N N . LEU A 1 106 ? 5.187 -2.592 -5.340 1.00 90.38 106 LEU A N 1
ATOM 832 C CA . LEU A 1 106 ? 6.573 -2.201 -5.576 1.00 90.38 106 LEU A CA 1
ATOM 833 C C . LEU A 1 106 ? 6.910 -2.362 -7.059 1.00 90.38 106 LEU A C 1
ATOM 835 O O . LEU A 1 106 ? 6.759 -3.441 -7.634 1.00 90.38 106 LEU A O 1
ATOM 839 N N . ASN A 1 107 ? 7.446 -1.298 -7.646 1.00 87.06 107 ASN A N 1
ATOM 840 C CA . ASN A 1 107 ? 7.876 -1.250 -9.033 1.00 87.06 107 ASN A CA 1
ATOM 841 C C . ASN A 1 107 ? 9.403 -1.227 -9.087 1.00 87.06 107 ASN A C 1
ATOM 843 O O . ASN A 1 107 ? 10.039 -0.258 -8.675 1.00 87.06 107 ASN A O 1
ATOM 847 N N . ILE A 1 108 ? 9.998 -2.270 -9.656 1.00 83.50 108 ILE A N 1
ATOM 848 C CA . ILE A 1 108 ? 11.436 -2.337 -9.912 1.00 83.50 108 ILE A CA 1
ATOM 849 C C . ILE A 1 108 ? 11.648 -2.165 -11.412 1.00 83.50 108 ILE A C 1
ATOM 851 O O . ILE A 1 108 ? 11.410 -3.073 -12.209 1.00 83.50 108 ILE A O 1
ATOM 855 N N . THR A 1 109 ? 12.071 -0.969 -11.807 1.00 79.19 109 THR A N 1
ATOM 856 C CA . THR A 1 109 ? 12.396 -0.665 -13.206 1.00 79.19 109 THR A CA 1
ATOM 857 C C . THR A 1 109 ? 13.798 -1.157 -13.558 1.00 79.19 109 THR A C 1
ATOM 859 O O . THR A 1 109 ? 14.619 -1.403 -12.675 1.00 79.19 109 THR A O 1
ATOM 862 N N . ALA A 1 110 ? 14.116 -1.220 -14.854 1.00 69.50 110 ALA A N 1
ATOM 863 C CA . ALA A 1 110 ? 15.461 -1.543 -15.330 1.00 69.50 110 ALA A CA 1
ATOM 864 C C . ALA A 1 110 ? 16.569 -0.711 -14.648 1.00 69.50 110 ALA A C 1
ATOM 866 O O . ALA A 1 110 ? 17.629 -1.251 -14.369 1.00 69.50 110 ALA A O 1
ATOM 867 N N . ARG A 1 111 ? 16.324 0.564 -14.298 1.00 65.00 111 ARG A N 1
ATOM 868 C CA . ARG A 1 111 ? 17.302 1.387 -13.556 1.00 65.00 111 ARG A CA 1
ATOM 869 C C . ARG A 1 111 ? 17.578 0.850 -12.148 1.00 65.00 111 ARG A C 1
ATOM 871 O O . ARG A 1 111 ? 18.730 0.818 -11.742 1.00 65.00 111 ARG A O 1
ATOM 878 N N . GLY A 1 112 ? 16.551 0.356 -11.457 1.00 58.06 112 GLY A N 1
ATOM 879 C CA . GLY A 1 112 ? 16.685 -0.255 -10.130 1.00 58.06 112 GLY A CA 1
ATOM 880 C C . GLY A 1 112 ? 17.340 -1.642 -10.131 1.00 58.06 112 GLY A C 1
ATOM 881 O O . GLY A 1 112 ? 17.746 -2.109 -9.077 1.00 58.06 112 GLY A O 1
ATOM 882 N N . LEU A 1 113 ? 17.463 -2.300 -11.293 1.00 56.91 113 LEU A N 1
ATOM 883 C CA . LEU A 1 113 ? 18.193 -3.571 -11.448 1.00 56.91 113 LEU A CA 1
ATOM 884 C C . LEU A 1 113 ? 19.666 -3.382 -11.848 1.00 56.91 113 LEU A C 1
ATOM 886 O O . LEU A 1 113 ? 20.427 -4.345 -11.820 1.00 56.91 113 LEU A O 1
ATOM 890 N N . ILE A 1 114 ? 20.050 -2.172 -12.266 1.00 53.62 114 ILE A N 1
ATOM 891 C CA . ILE A 1 114 ? 21.405 -1.847 -12.741 1.00 53.62 114 ILE A CA 1
ATOM 892 C C . ILE A 1 114 ? 22.246 -1.206 -11.620 1.00 53.62 114 ILE A C 1
ATOM 894 O O . ILE A 1 114 ? 23.472 -1.216 -11.695 1.00 53.62 114 ILE A O 1
ATOM 898 N N . GLU A 1 115 ? 21.622 -0.702 -10.551 1.00 44.41 115 GLU A N 1
ATOM 899 C CA . GLU A 1 115 ? 22.324 -0.210 -9.359 1.00 44.41 115 GLU A CA 1
ATOM 900 C C . GLU A 1 115 ? 22.772 -1.368 -8.452 1.00 44.41 115 GLU A C 1
ATOM 902 O O . GLU A 1 115 ? 22.241 -1.597 -7.371 1.00 44.41 115 GLU A O 1
ATOM 907 N N . ASN A 1 116 ? 23.772 -2.114 -8.911 1.00 37.03 116 ASN A N 1
ATOM 908 C CA . ASN A 1 116 ? 24.684 -2.845 -8.038 1.00 37.03 116 ASN A CA 1
ATOM 909 C C . ASN A 1 116 ? 26.052 -2.893 -8.748 1.00 37.03 116 ASN A C 1
ATOM 911 O O . ASN A 1 116 ? 26.175 -3.640 -9.723 1.00 37.03 116 ASN A O 1
ATOM 915 N N . PRO A 1 117 ? 27.030 -2.040 -8.377 1.00 43.41 117 PRO A N 1
ATOM 916 C CA . PRO A 1 117 ? 28.398 -2.164 -8.878 1.00 43.41 117 PRO A CA 1
ATOM 917 C C . PRO A 1 117 ? 29.062 -3.473 -8.433 1.00 43.41 117 PRO A C 1
ATOM 919 O O . PRO A 1 117 ? 28.736 -3.970 -7.330 1.00 43.41 117 PRO A O 1
#

Sequence (117 aa):
MKKNLFLSVTLAAIVDSSCVFASSSLSKHEDKNKNTTLFIHFENQEAKEIYKHLEYAQKLNGYIVSEAGMNKNYLSSPSITCNKTDPSVLDRKPDDDSPDLYDCHLNITARGLIENP

Radius of gyration: 16.28 Å; chains: 1; bounding box: 48×32×43 Å

Organism: Liberibacter crescens (strain BT-1) (NCBI:txid1215343)